Protein AF-V9W799-F1 (afdb_monomer_lite)

Foldseek 3Di:
DKKKKKKKWKKKAAAQDWKWKWKWKDKPRDIDIDIGIDDHDHPDTDIDIDMDMDMDPCGPDDDDIDIDIDIDMPDGPDMDGDDDIDMDMDDDDD

Radius of gyration: 15.28 Å; chains: 1; bounding box: 32×18×43 Å

Secondary structure (DSSP, 8-state):
-EEEEEEEEEEEEE--S-EEEEEEEEETTEEEEEEEEEP--TT-EEEEEEEEEEEESS----SS--EEEEEEEES-S-EEE-S--EEEEEEE--

Organism: NCBI:txid697284

pLDDT: mean 82.76, std 8.19, range [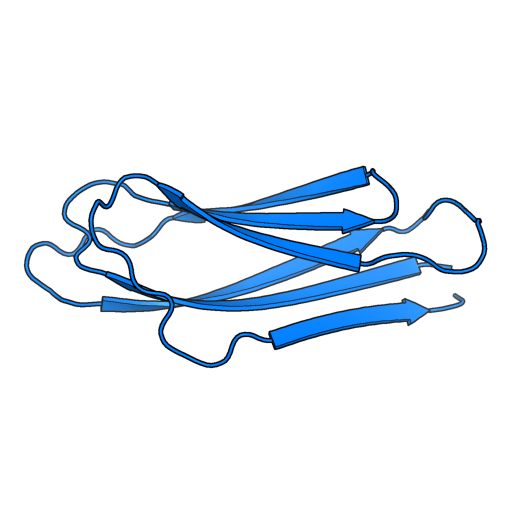56.22, 91.25]

Sequence (94 aa):
MRVQLEATVAISAFVNVPSCVIIIFCIDGICFIVIACLPVIPGVLSTNLITATASHFNPPNPGFLSYQAFVNVTGIASATRVGPESFNALAVSD

Structure (mmCIF, N/CA/C/O backbone):
data_AF-V9W799-F1
#
_entry.id   AF-V9W799-F1
#
loop_
_atom_site.group_PDB
_atom_site.id
_atom_site.type_symbol
_atom_site.label_atom_id
_atom_site.label_alt_id
_atom_site.label_comp_id
_atom_site.label_asym_id
_atom_site.label_entity_id
_atom_site.label_seq_id
_atom_site.pdbx_PDB_ins_code
_atom_site.Cartn_x
_atom_site.Cartn_y
_atom_site.Cartn_z
_atom_site.occupancy
_atom_site.B_iso_or_equiv
_atom_site.auth_seq_id
_atom_site.auth_comp_id
_atom_site.auth_asym_id
_atom_site.auth_atom_id
_atom_site.pdbx_PDB_model_num
ATOM 1 N N . MET A 1 1 ? 11.947 10.855 -21.456 1.00 78.12 1 MET A N 1
ATOM 2 C CA . MET A 1 1 ? 11.285 9.700 -20.784 1.00 78.12 1 MET A CA 1
ATOM 3 C C . MET A 1 1 ? 10.999 10.013 -19.320 1.00 78.12 1 MET A C 1
ATOM 5 O O . MET A 1 1 ? 11.915 10.373 -18.592 1.00 78.12 1 MET A O 1
ATOM 9 N N . ARG A 1 2 ? 9.755 9.824 -18.872 1.00 85.19 2 ARG A N 1
ATOM 10 C CA . ARG A 1 2 ? 9.344 9.910 -17.462 1.00 85.19 2 ARG A CA 1
ATOM 11 C C . ARG A 1 2 ? 8.543 8.673 -17.057 1.00 85.19 2 ARG A C 1
ATOM 13 O O . ARG A 1 2 ? 7.856 8.090 -17.893 1.00 85.19 2 ARG A O 1
ATOM 20 N N . VAL A 1 3 ? 8.586 8.319 -15.778 1.00 87.06 3 VAL A N 1
ATOM 21 C CA . VAL A 1 3 ? 7.705 7.308 -15.175 1.00 87.06 3 VAL A CA 1
ATOM 22 C C . VAL A 1 3 ? 6.797 7.988 -14.163 1.00 87.06 3 VAL A C 1
ATOM 24 O O . VAL A 1 3 ? 7.268 8.769 -13.336 1.00 87.06 3 VAL A O 1
ATOM 27 N N . GLN A 1 4 ? 5.508 7.678 -14.220 1.00 89.62 4 GLN A N 1
ATOM 28 C CA . GLN A 1 4 ? 4.508 8.078 -13.238 1.00 89.62 4 GLN A CA 1
ATOM 29 C C . GLN A 1 4 ? 3.937 6.827 -12.579 1.00 89.62 4 GLN A C 1
ATOM 31 O O . GLN A 1 4 ? 3.587 5.865 -13.260 1.00 89.62 4 GLN A O 1
ATOM 36 N N . LEU A 1 5 ? 3.875 6.844 -11.254 1.00 88.62 5 LEU A N 1
ATOM 37 C CA . LEU A 1 5 ? 3.350 5.764 -10.434 1.00 88.62 5 LEU A CA 1
ATOM 38 C C . LEU A 1 5 ? 2.171 6.288 -9.634 1.00 88.62 5 LEU A C 1
ATOM 40 O O . LEU A 1 5 ? 2.233 7.391 -9.089 1.00 88.62 5 LEU A O 1
ATOM 44 N N . GLU A 1 6 ? 1.137 5.473 -9.525 1.00 91.06 6 GLU A N 1
ATOM 45 C CA . GLU A 1 6 ? -0.013 5.732 -8.676 1.00 91.06 6 GLU A CA 1
ATOM 46 C C . GLU A 1 6 ? -0.388 4.448 -7.945 1.00 91.06 6 GLU A C 1
ATOM 48 O O . GLU A 1 6 ? -0.474 3.380 -8.551 1.00 91.06 6 GLU A O 1
ATOM 53 N N . ALA A 1 7 ? -0.607 4.549 -6.638 1.00 88.69 7 ALA A N 1
ATOM 54 C CA . ALA A 1 7 ? -1.182 3.476 -5.846 1.00 88.69 7 ALA A CA 1
ATOM 55 C C . ALA A 1 7 ? -2.345 4.009 -5.022 1.00 88.69 7 ALA A C 1
ATOM 57 O O . ALA A 1 7 ? -2.228 5.065 -4.397 1.00 88.69 7 ALA A O 1
ATOM 58 N N . THR A 1 8 ? -3.433 3.246 -4.975 1.00 90.75 8 THR A N 1
ATOM 59 C CA . THR A 1 8 ? -4.524 3.478 -4.029 1.00 90.75 8 THR A CA 1
ATOM 60 C C . THR A 1 8 ? -4.665 2.277 -3.111 1.00 90.75 8 THR A C 1
ATOM 62 O O . THR A 1 8 ? -4.682 1.133 -3.564 1.00 90.75 8 THR A O 1
ATOM 65 N N . VAL A 1 9 ? -4.755 2.547 -1.811 1.00 89.31 9 VAL A N 1
ATOM 66 C CA . VAL A 1 9 ? -4.962 1.543 -0.768 1.00 89.31 9 VAL A CA 1
ATOM 67 C C . VAL A 1 9 ? -6.061 1.998 0.178 1.00 89.31 9 VAL A C 1
ATOM 69 O O . VAL A 1 9 ? -6.145 3.170 0.544 1.00 89.31 9 VAL A O 1
ATOM 72 N N . ALA A 1 10 ? -6.897 1.056 0.599 1.00 90.12 10 ALA A N 1
ATOM 73 C CA . ALA A 1 10 ? -7.911 1.283 1.612 1.00 90.12 10 ALA A CA 1
ATOM 74 C C . ALA A 1 10 ? -7.540 0.537 2.900 1.00 90.12 10 ALA A C 1
ATOM 76 O O . ALA A 1 10 ? -7.327 -0.678 2.896 1.00 90.12 10 ALA A O 1
ATOM 77 N N . ILE A 1 11 ? -7.443 1.273 4.006 1.00 88.88 11 ILE A N 1
ATOM 78 C CA . ILE A 1 11 ? -7.083 0.744 5.325 1.00 88.88 11 ILE A CA 1
ATOM 79 C C . ILE A 1 11 ? -8.259 0.932 6.274 1.00 88.88 11 ILE A C 1
ATOM 81 O O . ILE A 1 11 ? -8.686 2.062 6.513 1.00 88.88 11 ILE A O 1
ATOM 85 N N . SER A 1 12 ? -8.747 -0.168 6.843 1.00 89.38 12 SER A N 1
ATOM 86 C CA . SER A 1 12 ? -9.738 -0.158 7.915 1.00 89.38 12 SER A CA 1
ATOM 87 C C . SER A 1 12 ? -9.079 -0.476 9.254 1.00 89.38 12 SER A C 1
ATOM 89 O O . SER A 1 12 ? -8.403 -1.503 9.392 1.00 89.38 12 SER A O 1
ATOM 91 N N . ALA A 1 13 ? -9.232 0.425 10.225 1.00 89.06 13 ALA A N 1
ATOM 92 C CA . ALA A 1 13 ? -8.577 0.321 11.525 1.00 89.06 13 ALA A CA 1
ATOM 93 C C . ALA A 1 13 ? -9.289 1.126 12.626 1.00 89.06 13 ALA A C 1
ATOM 95 O O . ALA A 1 13 ? -9.911 2.163 12.372 1.00 89.06 13 ALA A O 1
ATOM 96 N N . PHE A 1 14 ? -9.124 0.667 13.870 1.00 89.38 14 PHE A N 1
ATOM 97 C CA . PHE A 1 14 ? -9.371 1.467 15.070 1.00 89.38 14 PHE A CA 1
ATOM 98 C C . PHE A 1 14 ? -8.118 2.283 15.391 1.00 89.38 14 PHE A C 1
ATOM 100 O O . PHE A 1 14 ? -7.092 1.727 15.793 1.00 89.38 14 PHE A O 1
ATOM 107 N N . VAL A 1 15 ? -8.189 3.600 15.217 1.00 89.38 15 VAL A N 1
ATOM 108 C CA . VAL A 1 15 ? -7.035 4.492 15.388 1.00 89.38 15 VAL A CA 1
ATOM 109 C C . VAL A 1 15 ? -7.133 5.190 16.744 1.00 89.38 15 VAL A C 1
ATOM 111 O O . VAL A 1 15 ? -7.724 6.260 16.867 1.00 89.38 15 VAL A O 1
ATOM 114 N N . ASN A 1 16 ? -6.562 4.567 17.776 1.00 87.69 16 ASN A N 1
ATOM 115 C CA . ASN A 1 16 ? -6.557 5.106 19.146 1.00 87.69 16 ASN A CA 1
ATOM 116 C C . ASN A 1 16 ? -5.282 5.903 19.482 1.00 87.69 16 ASN A C 1
ATOM 118 O O . ASN A 1 16 ? -5.237 6.596 20.494 1.00 87.69 16 ASN A O 1
ATOM 122 N N . VAL A 1 17 ? -4.245 5.795 18.648 1.00 87.25 17 VAL A N 1
ATOM 123 C CA . VAL A 1 17 ? -2.960 6.498 18.783 1.00 87.25 17 VAL A CA 1
ATOM 124 C C . VAL A 1 17 ? -2.508 7.016 17.414 1.00 87.25 17 VAL A C 1
ATOM 126 O O . VAL A 1 17 ? -2.923 6.450 16.396 1.00 87.25 17 VAL A O 1
ATOM 129 N N . PRO A 1 18 ? -1.660 8.061 17.350 1.00 88.19 18 PRO A N 1
ATOM 130 C CA . PRO A 1 18 ? -1.108 8.550 16.089 1.00 88.19 18 PRO A CA 1
ATOM 131 C C . PRO A 1 18 ? -0.459 7.419 15.288 1.00 88.19 18 PRO A C 1
ATOM 133 O O . PRO A 1 18 ? 0.425 6.723 15.785 1.00 88.19 18 PRO A O 1
ATOM 136 N N . SER A 1 19 ? -0.941 7.221 14.065 1.00 88.00 19 SER A N 1
ATOM 137 C CA . SER A 1 19 ? -0.610 6.068 13.230 1.00 88.00 19 SER A CA 1
ATOM 138 C C . SER A 1 19 ? -0.488 6.493 11.779 1.00 88.00 19 SER A C 1
ATOM 140 O O . SER A 1 19 ? -1.206 7.394 11.338 1.00 88.00 19 SER A O 1
ATOM 142 N N . CYS A 1 20 ? 0.393 5.838 11.027 1.00 89.50 20 CYS A N 1
ATOM 143 C CA . CYS A 1 20 ? 0.662 6.201 9.641 1.00 89.50 20 CYS A CA 1
ATOM 144 C C . CYS A 1 20 ? 0.594 4.992 8.719 1.00 89.50 20 CYS A C 1
ATOM 146 O O . CYS A 1 20 ? 0.928 3.867 9.094 1.00 89.50 20 CYS A O 1
ATOM 148 N N . VAL A 1 21 ? 0.220 5.269 7.478 1.00 88.88 21 VAL A N 1
ATOM 149 C CA . VAL A 1 21 ? 0.352 4.369 6.344 1.00 88.88 21 VAL A CA 1
ATOM 150 C C . VAL A 1 21 ? 1.545 4.840 5.523 1.00 88.88 21 VAL A C 1
ATOM 152 O O . VAL A 1 21 ? 1.623 6.003 5.132 1.00 88.88 21 VAL A O 1
ATOM 155 N N . ILE A 1 22 ? 2.493 3.943 5.294 1.00 89.44 22 ILE A N 1
ATOM 156 C CA . ILE A 1 22 ? 3.713 4.191 4.534 1.00 89.44 22 ILE A CA 1
ATOM 157 C C . ILE A 1 22 ? 3.572 3.453 3.211 1.00 89.44 22 ILE A C 1
ATOM 159 O O . ILE A 1 22 ? 3.469 2.228 3.206 1.00 89.44 22 ILE A O 1
ATOM 163 N N . ILE A 1 23 ? 3.573 4.196 2.110 1.00 88.69 23 ILE A N 1
ATOM 164 C CA . ILE A 1 23 ? 3.541 3.672 0.747 1.00 88.69 23 ILE A CA 1
ATOM 165 C C . ILE A 1 23 ? 4.921 3.889 0.135 1.00 88.69 23 ILE A C 1
ATOM 167 O O . ILE A 1 23 ? 5.408 5.016 0.080 1.00 88.69 23 ILE A O 1
ATOM 171 N N . ILE A 1 24 ? 5.565 2.812 -0.304 1.00 88.44 24 ILE A N 1
ATOM 172 C CA . ILE A 1 24 ? 6.909 2.849 -0.885 1.00 88.44 24 ILE A CA 1
ATOM 173 C C . ILE A 1 24 ? 6.806 2.456 -2.349 1.00 88.44 24 ILE A C 1
ATOM 175 O O . ILE A 1 24 ? 6.450 1.319 -2.645 1.00 88.44 24 ILE A O 1
ATOM 179 N N . PHE A 1 25 ? 7.142 3.379 -3.242 1.00 87.38 25 PHE A N 1
ATOM 180 C CA . PHE A 1 25 ? 7.292 3.129 -4.669 1.00 87.38 25 PHE A CA 1
ATOM 181 C C . PHE A 1 25 ? 8.747 2.854 -4.990 1.00 87.38 25 PHE A C 1
ATOM 183 O O . PHE A 1 25 ? 9.578 3.668 -4.614 1.00 87.38 25 PHE A O 1
ATOM 190 N N . CYS A 1 26 ? 9.068 1.795 -5.725 1.00 83.62 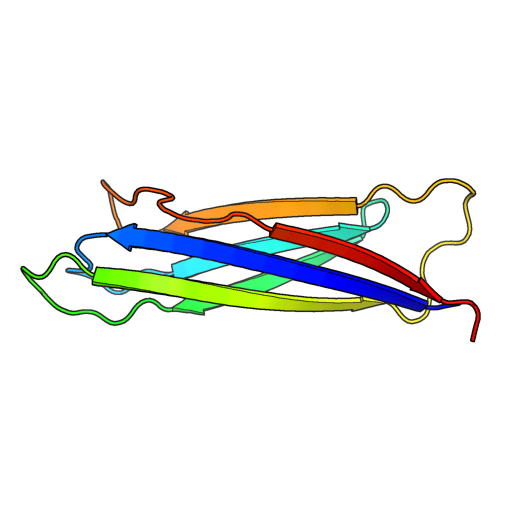26 CYS A N 1
ATOM 191 C CA . CYS A 1 26 ? 10.434 1.569 -6.199 1.00 83.62 26 CYS A CA 1
ATOM 192 C C . CYS A 1 26 ? 10.480 1.456 -7.727 1.00 83.62 26 CYS A C 1
ATOM 194 O O . CYS A 1 26 ? 9.628 0.803 -8.333 1.00 83.62 26 CYS A O 1
ATOM 196 N N . ILE A 1 27 ? 11.480 2.107 -8.325 1.00 84.12 27 ILE A N 1
ATOM 197 C CA . ILE A 1 27 ? 11.825 2.057 -9.749 1.00 84.12 27 ILE A CA 1
ATOM 198 C C . ILE A 1 27 ? 13.290 1.643 -9.819 1.00 84.12 27 ILE A C 1
ATOM 200 O O . ILE A 1 27 ? 14.164 2.445 -9.495 1.00 84.12 27 ILE A O 1
ATOM 204 N N . ASP A 1 28 ? 13.547 0.391 -10.195 1.00 79.50 28 ASP A N 1
ATOM 205 C CA . ASP A 1 28 ? 14.908 -0.137 -10.392 1.00 79.50 28 ASP A CA 1
ATOM 206 C C . ASP A 1 28 ? 15.879 0.181 -9.228 1.00 79.50 28 ASP A C 1
ATOM 208 O O . ASP A 1 28 ? 16.993 0.666 -9.403 1.00 79.50 28 ASP A O 1
ATOM 212 N N . GLY A 1 29 ? 15.410 -0.021 -7.991 1.00 76.88 29 GLY A N 1
ATOM 213 C CA . GLY A 1 29 ? 16.186 0.216 -6.767 1.00 76.88 29 GLY A CA 1
ATOM 214 C C . GLY A 1 29 ? 16.129 1.643 -6.203 1.00 76.88 29 GLY A C 1
ATOM 215 O O . GLY A 1 29 ? 16.494 1.839 -5.043 1.00 76.88 29 GLY A O 1
ATOM 216 N N . ILE A 1 30 ? 15.616 2.629 -6.947 1.00 84.38 30 ILE A N 1
ATOM 217 C CA . ILE A 1 30 ? 15.323 3.967 -6.409 1.00 84.38 30 ILE A CA 1
ATOM 218 C C . ILE A 1 30 ? 13.926 3.947 -5.800 1.00 84.38 30 ILE A C 1
ATOM 220 O O . ILE A 1 30 ? 12.945 3.735 -6.514 1.00 84.38 30 ILE A O 1
ATOM 224 N N . CYS A 1 31 ? 13.828 4.195 -4.492 1.00 86.31 31 CYS A N 1
ATOM 225 C CA . CYS A 1 31 ? 12.556 4.167 -3.780 1.00 86.31 31 CYS A CA 1
ATOM 226 C C . CYS A 1 31 ? 12.099 5.557 -3.313 1.00 86.31 31 CYS A C 1
ATOM 228 O O . CYS A 1 31 ? 12.865 6.328 -2.738 1.00 86.31 31 CYS A O 1
ATOM 230 N N . PHE A 1 32 ? 10.818 5.846 -3.522 1.00 86.69 32 PHE A N 1
ATOM 231 C CA . PHE A 1 32 ? 10.101 7.028 -3.062 1.00 86.69 32 PHE A CA 1
ATOM 232 C C . PHE A 1 32 ? 9.145 6.614 -1.948 1.00 86.69 32 PHE A C 1
ATOM 234 O O . PHE A 1 32 ? 8.418 5.631 -2.086 1.00 86.69 32 PHE A O 1
ATOM 241 N N . ILE A 1 33 ? 9.133 7.364 -0.850 1.00 89.62 33 ILE A N 1
ATOM 242 C CA . ILE A 1 33 ? 8.307 7.061 0.319 1.00 89.62 33 ILE A CA 1
ATOM 243 C C . ILE A 1 33 ? 7.238 8.140 0.459 1.00 89.62 33 ILE A C 1
ATOM 245 O O . ILE A 1 33 ? 7.549 9.328 0.523 1.00 89.62 33 ILE A O 1
ATOM 249 N N . VAL A 1 34 ? 5.984 7.713 0.547 1.00 89.62 34 VAL A N 1
ATOM 250 C CA . VAL A 1 34 ? 4.830 8.550 0.869 1.00 89.62 34 VAL A CA 1
ATOM 251 C C . VAL A 1 34 ? 4.297 8.115 2.227 1.00 89.62 34 VAL A C 1
ATOM 253 O O . VAL A 1 34 ? 4.070 6.931 2.463 1.00 89.62 34 VAL A O 1
ATOM 256 N N . ILE A 1 35 ? 4.112 9.070 3.134 1.00 90.50 35 ILE A N 1
ATOM 257 C CA . ILE A 1 35 ? 3.603 8.822 4.486 1.00 90.50 35 ILE A CA 1
ATOM 258 C C . ILE A 1 35 ? 2.271 9.552 4.624 1.00 90.50 35 ILE A C 1
ATOM 260 O O . ILE A 1 35 ? 2.217 10.771 4.472 1.00 90.50 35 ILE A O 1
ATOM 264 N N . ALA A 1 36 ? 1.210 8.810 4.927 1.00 90.12 36 ALA A N 1
ATOM 265 C CA . ALA A 1 36 ? -0.121 9.344 5.183 1.00 90.12 36 ALA A CA 1
ATOM 266 C C . ALA A 1 36 ? -0.523 9.057 6.634 1.00 90.12 36 ALA A C 1
ATOM 268 O O . ALA A 1 36 ? -0.619 7.900 7.044 1.00 90.12 36 ALA A O 1
ATOM 269 N N . CYS A 1 37 ? -0.753 10.106 7.421 1.00 89.50 37 CYS A N 1
ATOM 270 C CA . CYS A 1 37 ? -1.206 9.965 8.802 1.00 89.50 37 CYS A CA 1
ATOM 271 C C . CYS A 1 37 ? -2.704 9.651 8.838 1.00 89.50 37 CYS A C 1
ATOM 273 O O . CYS A 1 37 ? -3.498 10.314 8.170 1.00 89.50 37 CYS A O 1
ATOM 275 N N . LEU A 1 38 ? -3.091 8.664 9.643 1.00 88.81 38 LEU A N 1
ATOM 276 C CA . LEU A 1 38 ? -4.490 8.332 9.878 1.00 88.81 38 LEU A CA 1
ATOM 277 C C . LEU A 1 38 ? -5.078 9.248 10.962 1.00 88.81 38 LEU A C 1
ATOM 279 O O . LEU A 1 38 ? -4.394 9.547 11.948 1.00 88.81 38 LEU A O 1
ATOM 283 N N . PRO A 1 39 ? -6.342 9.681 10.823 1.00 87.88 39 PRO A N 1
ATOM 284 C CA . PRO A 1 39 ? -7.008 10.464 11.853 1.00 87.88 39 PRO A CA 1
ATOM 285 C C . PRO A 1 39 ? -7.236 9.611 13.107 1.00 87.88 39 PRO A C 1
ATOM 287 O O . PRO A 1 39 ? -7.712 8.481 13.023 1.00 87.88 39 PRO A O 1
ATOM 290 N N . VAL A 1 40 ? -6.919 10.165 14.279 1.00 89.94 40 VAL A N 1
ATOM 291 C CA . VAL A 1 40 ? -7.164 9.505 15.568 1.00 89.94 40 VAL A CA 1
ATOM 292 C C . VAL A 1 40 ? -8.622 9.726 15.958 1.00 89.94 40 VAL A C 1
ATOM 294 O O . VAL A 1 40 ? -9.010 10.837 16.318 1.00 89.94 40 VAL A O 1
ATOM 297 N N . ILE A 1 41 ? -9.428 8.668 15.877 1.00 88.38 41 ILE A N 1
ATOM 298 C CA . ILE A 1 41 ? -10.850 8.680 16.239 1.00 88.38 41 ILE A CA 1
ATOM 299 C C . ILE A 1 41 ? -11.102 7.483 17.168 1.00 88.38 41 ILE A C 1
ATOM 301 O O . ILE A 1 41 ? -11.409 6.383 16.697 1.00 88.38 41 ILE A O 1
ATOM 305 N N . PRO A 1 42 ? -10.927 7.661 18.491 1.00 85.88 42 PRO A N 1
ATOM 306 C CA . PRO A 1 42 ? -10.977 6.556 19.436 1.00 85.88 42 PRO A CA 1
ATOM 307 C C . PRO A 1 42 ? -12.323 5.831 19.434 1.00 85.88 42 PRO A C 1
ATOM 309 O O . PRO A 1 42 ? -13.380 6.459 19.428 1.00 85.88 42 PRO A O 1
ATOM 312 N N . GLY A 1 43 ? -12.282 4.498 19.468 1.00 85.12 43 GLY A N 1
ATOM 313 C CA . GLY A 1 43 ? -13.485 3.658 19.551 1.00 85.12 43 GLY A CA 1
ATOM 314 C C . GLY A 1 43 ? -14.319 3.566 18.268 1.00 85.12 43 GLY A C 1
ATOM 315 O O . GLY A 1 43 ? -15.352 2.899 18.271 1.00 85.12 43 GLY A O 1
ATOM 316 N N . VAL A 1 44 ? -13.877 4.180 17.166 1.00 89.06 44 VAL A N 1
ATOM 317 C CA . VAL A 1 44 ? -14.560 4.121 15.868 1.00 89.06 44 VAL A CA 1
ATOM 318 C C . VAL A 1 44 ? -13.724 3.314 14.881 1.00 89.06 44 VAL A C 1
ATOM 320 O O . VAL A 1 44 ? -12.538 3.582 14.686 1.00 89.06 44 VAL A O 1
ATOM 323 N N . LEU A 1 45 ? -14.351 2.329 14.231 1.00 87.62 45 LEU A N 1
ATOM 324 C CA . LEU A 1 45 ? -13.752 1.668 13.075 1.00 87.62 45 LEU A CA 1
ATOM 325 C C . LEU A 1 45 ? -13.852 2.623 11.887 1.00 87.62 45 LEU A C 1
ATOM 327 O O . LEU A 1 45 ? -14.949 2.907 11.407 1.00 87.62 45 LEU A O 1
ATOM 331 N N . SER A 1 46 ? -12.711 3.122 11.423 1.00 87.44 46 SER A N 1
ATOM 332 C CA . SER A 1 46 ? -12.650 4.017 10.267 1.00 87.44 46 SER A CA 1
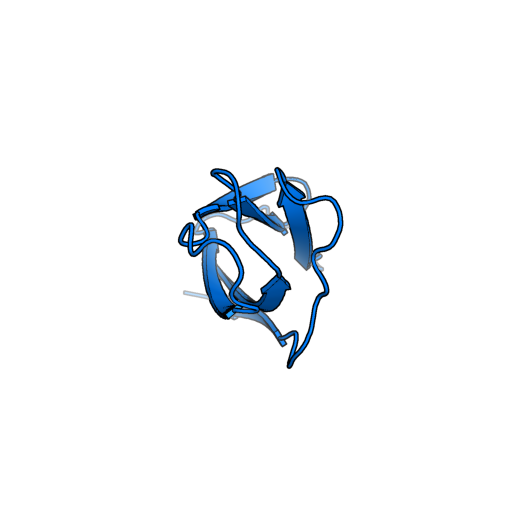ATOM 333 C C . SER A 1 46 ? -11.999 3.310 9.088 1.00 87.44 46 SER A C 1
ATOM 335 O O . SER A 1 46 ? -11.042 2.558 9.265 1.00 87.44 46 SER A O 1
ATOM 337 N N . THR A 1 47 ? -12.513 3.567 7.886 1.00 89.06 47 THR A N 1
ATOM 338 C CA . THR A 1 47 ? -11.892 3.124 6.635 1.00 89.06 47 THR A CA 1
ATOM 339 C C . THR A 1 47 ? -11.372 4.348 5.902 1.00 89.06 47 THR A C 1
ATOM 341 O O . THR A 1 47 ? -12.141 5.255 5.592 1.00 89.06 47 THR A O 1
ATOM 344 N N . ASN A 1 48 ? -10.067 4.378 5.650 1.00 88.69 48 ASN A N 1
ATOM 345 C CA . ASN A 1 48 ? -9.376 5.489 5.009 1.00 88.69 48 ASN A CA 1
ATOM 346 C C . ASN A 1 48 ? -8.864 5.045 3.642 1.00 88.69 48 ASN A C 1
ATOM 348 O O . ASN A 1 48 ? -8.173 4.031 3.540 1.00 88.69 48 ASN A O 1
ATOM 352 N N . LEU A 1 49 ? -9.199 5.815 2.608 1.00 90.25 49 LEU A N 1
ATOM 353 C CA . LEU A 1 49 ? -8.706 5.618 1.250 1.00 90.25 49 LEU A CA 1
ATOM 354 C C . LEU A 1 49 ? -7.529 6.563 1.014 1.00 90.25 49 LEU A C 1
ATOM 356 O O . LEU A 1 49 ? -7.660 7.776 1.165 1.00 90.25 49 LEU A O 1
ATOM 360 N N . ILE A 1 50 ? -6.374 5.993 0.691 1.00 90.19 50 ILE A N 1
ATOM 361 C CA . ILE A 1 50 ? -5.118 6.720 0.531 1.00 90.19 50 ILE A CA 1
ATOM 362 C C . ILE A 1 50 ? -4.637 6.512 -0.896 1.00 90.19 50 ILE A C 1
ATOM 364 O O . ILE A 1 50 ? -4.337 5.386 -1.291 1.00 90.19 50 ILE A O 1
ATOM 368 N N . THR A 1 51 ? -4.535 7.608 -1.641 1.00 91.25 51 THR A N 1
ATOM 369 C CA . THR A 1 51 ? -3.938 7.636 -2.977 1.00 91.25 51 THR A CA 1
ATOM 370 C C . THR A 1 51 ? -2.586 8.325 -2.897 1.00 91.25 51 THR A C 1
ATOM 372 O O . THR A 1 51 ? -2.467 9.431 -2.369 1.00 91.25 51 THR A O 1
ATOM 375 N N . ALA A 1 52 ? -1.560 7.658 -3.408 1.00 89.81 52 ALA A N 1
ATOM 376 C CA . ALA A 1 52 ? -0.205 8.170 -3.471 1.00 89.81 52 ALA A CA 1
ATOM 377 C C . ALA A 1 52 ? 0.271 8.168 -4.919 1.00 89.81 52 ALA A C 1
ATOM 379 O O . ALA A 1 52 ? 0.028 7.221 -5.664 1.00 89.81 52 ALA A O 1
ATOM 380 N N . THR A 1 53 ? 0.984 9.223 -5.295 1.00 90.69 53 THR A N 1
ATOM 381 C CA . THR A 1 53 ? 1.558 9.380 -6.630 1.00 90.69 53 THR A CA 1
ATOM 382 C C . THR A 1 53 ? 3.045 9.669 -6.524 1.00 90.69 53 THR A C 1
ATOM 384 O O . THR A 1 53 ? 3.457 10.462 -5.675 1.00 90.69 53 THR A O 1
ATOM 387 N N . ALA A 1 54 ? 3.843 9.091 -7.414 1.00 87.50 54 ALA A N 1
ATOM 388 C CA . ALA A 1 54 ? 5.257 9.411 -7.562 1.00 87.50 54 ALA A CA 1
ATOM 389 C C . ALA A 1 54 ? 5.599 9.646 -9.034 1.00 87.50 54 ALA A C 1
ATOM 391 O O . ALA A 1 54 ? 4.950 9.119 -9.938 1.00 87.50 54 ALA A O 1
ATOM 392 N N . SER A 1 55 ? 6.629 10.449 -9.285 1.00 86.88 55 SER A N 1
ATOM 393 C CA . SER A 1 55 ? 7.139 10.668 -10.635 1.00 86.88 55 SER A CA 1
ATOM 394 C C . SER A 1 55 ? 8.659 10.654 -10.642 1.00 86.88 55 SER A C 1
ATOM 396 O O . SER A 1 55 ? 9.299 11.226 -9.761 1.00 86.88 55 SER A O 1
ATOM 398 N N . HIS A 1 56 ? 9.232 9.996 -11.647 1.00 85.31 56 HIS A N 1
ATOM 399 C CA . HIS A 1 56 ? 10.664 9.989 -11.894 1.00 85.31 56 HIS A CA 1
ATOM 400 C C . HIS A 1 56 ? 10.931 10.508 -13.306 1.00 85.31 56 HIS A C 1
ATOM 402 O O . HIS A 1 56 ? 10.557 9.885 -14.298 1.00 85.31 56 HIS A O 1
ATOM 408 N N . PHE A 1 57 ? 11.570 11.676 -13.381 1.00 85.38 57 PHE A N 1
ATOM 409 C CA . PHE A 1 57 ? 11.844 12.389 -14.636 1.00 85.38 57 PHE A CA 1
ATOM 410 C C . PHE A 1 57 ? 13.140 11.965 -15.331 1.00 85.38 57 PHE A C 1
ATOM 412 O O . PHE A 1 57 ? 13.398 12.386 -16.449 1.00 85.38 57 PHE A O 1
ATOM 419 N N . ASN A 1 58 ? 13.959 11.154 -14.667 1.00 82.50 58 ASN A N 1
ATOM 420 C CA . ASN A 1 58 ? 15.225 10.678 -15.203 1.00 82.50 58 ASN A CA 1
ATOM 421 C C . ASN A 1 58 ? 15.458 9.222 -14.775 1.00 82.50 58 ASN A C 1
ATOM 423 O O . ASN A 1 58 ? 16.456 8.952 -14.099 1.00 82.50 58 ASN A O 1
ATOM 427 N N . PRO A 1 59 ? 14.498 8.316 -15.064 1.00 77.56 59 PRO A N 1
ATOM 428 C CA . PRO A 1 59 ? 14.643 6.918 -14.700 1.00 77.56 59 PRO A CA 1
ATOM 429 C C . PRO A 1 59 ? 15.949 6.388 -15.300 1.00 77.56 59 PRO A C 1
ATOM 431 O O . PRO A 1 59 ? 16.319 6.810 -16.403 1.00 77.56 59 PRO A O 1
ATOM 434 N N . PRO A 1 60 ? 16.653 5.479 -14.605 1.00 73.31 60 PRO A N 1
ATOM 435 C CA . PRO A 1 60 ? 17.721 4.721 -15.231 1.00 73.31 60 PRO A CA 1
ATOM 436 C C . PRO A 1 60 ? 17.203 4.179 -16.568 1.00 73.31 60 PRO A C 1
ATOM 438 O O . PRO A 1 60 ? 16.054 3.746 -16.660 1.00 73.31 60 PRO A O 1
ATOM 441 N N . ASN A 1 61 ? 18.033 4.202 -17.608 1.00 69.44 61 ASN A N 1
ATOM 442 C CA . ASN A 1 61 ? 17.684 3.618 -18.901 1.00 69.44 61 ASN A CA 1
ATOM 443 C C . ASN A 1 61 ? 18.196 2.166 -19.033 1.00 69.44 61 ASN A C 1
ATOM 445 O O . ASN A 1 61 ? 19.155 1.950 -19.778 1.00 69.44 61 ASN A O 1
ATOM 449 N N . PRO A 1 62 ? 17.604 1.158 -18.355 1.00 59.88 62 PRO A N 1
ATOM 450 C CA . PRO A 1 62 ? 17.803 -0.225 -18.743 1.00 59.88 62 PRO A CA 1
ATOM 451 C C . PRO A 1 62 ? 16.454 -0.874 -19.081 1.00 59.88 62 PRO A C 1
ATOM 453 O O . PRO A 1 62 ? 15.680 -1.212 -18.198 1.00 59.88 62 PRO A O 1
ATOM 456 N N . GLY A 1 63 ? 16.176 -1.095 -20.367 1.00 69.50 63 GLY A N 1
ATOM 457 C CA . GLY A 1 63 ? 15.169 -2.068 -20.823 1.00 69.50 63 GLY A CA 1
ATOM 458 C C . GLY A 1 63 ? 13.850 -2.122 -20.024 1.00 69.50 63 GLY A C 1
ATOM 459 O O . GLY A 1 63 ? 13.085 -1.161 -20.004 1.00 69.50 63 GLY A O 1
ATOM 460 N N . PHE A 1 64 ? 13.556 -3.278 -19.415 1.00 62.28 64 PHE A N 1
ATOM 461 C CA . PHE A 1 64 ? 12.344 -3.502 -18.621 1.00 62.28 64 PHE A CA 1
ATOM 462 C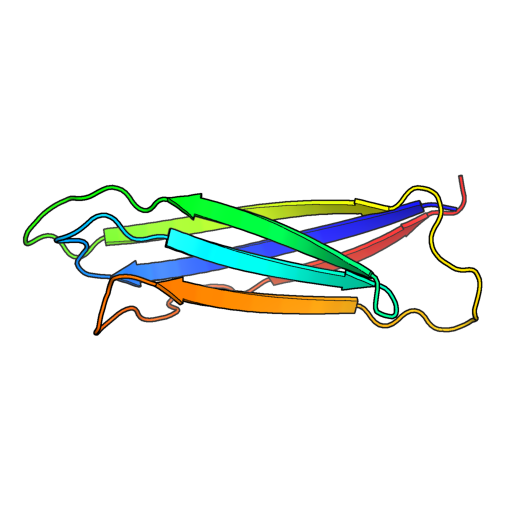 C . PHE A 1 64 ? 12.488 -2.930 -17.205 1.00 62.28 64 PHE A C 1
ATOM 464 O O . PHE A 1 64 ? 13.165 -3.511 -16.359 1.00 62.28 64 PHE A O 1
ATOM 471 N N . LEU A 1 65 ? 11.789 -1.831 -16.925 1.00 70.50 65 LEU A N 1
ATOM 472 C CA . LEU A 1 65 ? 11.677 -1.283 -15.575 1.00 70.50 65 LEU A CA 1
ATOM 473 C C . LEU A 1 65 ? 10.696 -2.115 -14.740 1.00 70.50 65 LEU A C 1
ATOM 475 O O . LEU A 1 65 ? 9.578 -2.400 -15.171 1.00 70.50 65 LEU A O 1
ATOM 479 N N . SER A 1 66 ? 11.110 -2.487 -13.528 1.00 72.88 66 SER A N 1
ATOM 480 C CA . SER A 1 66 ? 10.221 -3.089 -12.534 1.00 72.88 66 SER A CA 1
ATOM 481 C C . SER A 1 66 ? 9.623 -2.004 -11.642 1.00 72.88 66 SER A C 1
ATOM 483 O O . SER A 1 66 ? 10.313 -1.075 -11.217 1.00 72.88 66 SER A O 1
ATOM 485 N N . TYR A 1 67 ? 8.325 -2.128 -11.372 1.00 74.38 67 TYR A N 1
ATOM 486 C CA . TYR A 1 67 ? 7.577 -1.179 -10.561 1.00 74.38 67 TYR A CA 1
ATOM 487 C C . TYR A 1 67 ? 6.907 -1.915 -9.412 1.00 74.38 67 TYR A C 1
ATOM 489 O O . TYR A 1 67 ? 6.209 -2.909 -9.622 1.00 74.38 67 TYR A O 1
ATOM 497 N N . GLN A 1 68 ? 7.137 -1.437 -8.194 1.00 76.25 68 GLN A N 1
ATOM 498 C CA . GLN A 1 68 ? 6.618 -2.062 -6.983 1.00 76.25 68 GLN A CA 1
ATOM 499 C C . GLN A 1 68 ? 6.043 -1.003 -6.051 1.00 76.25 68 GLN A C 1
ATOM 501 O O . GLN A 1 68 ? 6.586 0.099 -5.951 1.00 76.25 68 GLN A O 1
ATOM 506 N N . ALA A 1 69 ? 4.965 -1.367 -5.358 1.00 70.88 69 ALA A N 1
ATOM 507 C CA . ALA A 1 69 ? 4.379 -0.588 -4.282 1.00 70.88 69 ALA A CA 1
ATOM 508 C C . ALA A 1 69 ? 4.246 -1.464 -3.031 1.00 70.88 69 ALA A C 1
ATOM 510 O O . ALA A 1 69 ? 3.657 -2.545 -3.079 1.00 70.88 69 ALA A O 1
ATOM 511 N N . PHE A 1 70 ? 4.773 -0.992 -1.906 1.00 78.25 70 PHE A N 1
ATOM 512 C CA . PHE A 1 70 ? 4.617 -1.644 -0.606 1.00 78.25 70 PHE A CA 1
ATOM 513 C C . PHE A 1 70 ? 3.810 -0.741 0.312 1.00 78.25 70 PHE A C 1
ATOM 515 O O . PHE A 1 70 ? 4.074 0.455 0.361 1.00 78.25 70 PHE A O 1
ATOM 522 N N . VAL A 1 71 ? 2.859 -1.307 1.060 1.00 78.25 71 VAL A N 1
ATOM 523 C CA . VAL A 1 71 ? 2.115 -0.563 2.086 1.00 78.25 71 VAL A CA 1
ATOM 524 C C . VAL A 1 71 ? 2.389 -1.165 3.453 1.00 78.25 71 VAL A C 1
ATOM 526 O O . VAL A 1 71 ? 2.154 -2.357 3.672 1.00 78.25 71 VAL A O 1
ATOM 529 N N . ASN A 1 72 ? 2.868 -0.331 4.364 1.00 82.06 72 ASN A N 1
ATOM 530 C CA . ASN A 1 72 ? 3.095 -0.668 5.759 1.00 82.06 72 ASN A CA 1
ATOM 531 C C . ASN A 1 72 ? 2.232 0.227 6.654 1.00 82.06 72 ASN A C 1
ATOM 533 O O . ASN A 1 72 ? 2.062 1.406 6.356 1.00 82.06 72 ASN A O 1
ATOM 537 N N . VAL A 1 73 ? 1.707 -0.313 7.753 1.00 80.69 73 VAL A N 1
ATOM 538 C CA . VAL A 1 73 ? 0.927 0.453 8.735 1.00 80.69 73 VAL A CA 1
ATOM 539 C C . VAL A 1 73 ? 1.650 0.399 10.072 1.00 80.69 73 VAL A C 1
ATOM 541 O O . VAL A 1 73 ? 2.024 -0.677 10.533 1.00 80.69 73 VAL A O 1
ATOM 544 N N . THR A 1 74 ? 1.856 1.553 10.697 1.00 81.25 74 THR A N 1
ATOM 545 C CA . THR A 1 74 ? 2.539 1.667 11.991 1.00 81.25 74 THR A CA 1
ATOM 546 C C . THR A 1 74 ? 1.606 2.244 13.051 1.00 81.25 74 THR A C 1
ATOM 548 O O . THR A 1 74 ? 0.702 3.014 12.738 1.00 81.25 74 THR A O 1
ATOM 551 N N . GLY A 1 75 ? 1.819 1.868 14.318 1.00 70.75 75 GLY A N 1
ATOM 552 C CA . GLY A 1 75 ? 1.062 2.401 15.460 1.00 70.75 75 GLY A CA 1
ATOM 553 C C . GLY A 1 75 ? -0.255 1.681 15.782 1.00 70.75 75 GLY A C 1
ATOM 554 O O . GLY A 1 75 ? -0.821 1.922 16.844 1.00 70.75 75 GLY A O 1
ATOM 555 N N . ILE A 1 76 ? -0.717 0.744 14.943 1.00 75.94 76 ILE A N 1
ATOM 556 C CA . ILE A 1 76 ? -1.966 -0.010 15.158 1.00 75.94 76 ILE A CA 1
ATOM 557 C C . ILE A 1 76 ? -1.694 -1.513 15.086 1.00 75.94 76 ILE A C 1
ATOM 559 O O . ILE A 1 76 ? -1.176 -2.000 14.087 1.00 75.94 76 ILE A O 1
ATOM 563 N N . ALA A 1 77 ? -2.086 -2.257 16.124 1.00 66.19 77 ALA A N 1
ATOM 564 C CA . ALA A 1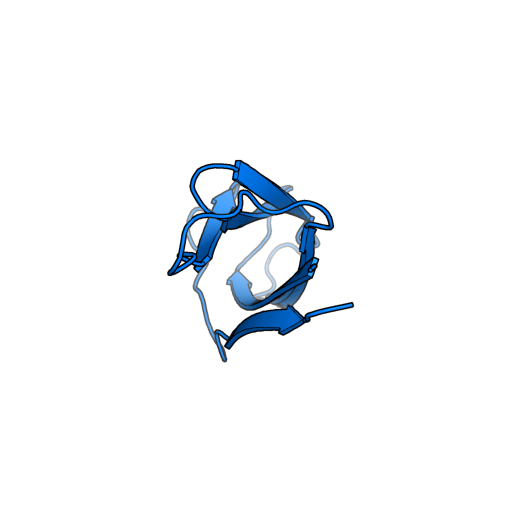 77 ? -1.924 -3.715 16.169 1.00 66.19 77 ALA A CA 1
ATOM 565 C C . ALA A 1 77 ? -2.899 -4.471 15.242 1.00 66.19 77 ALA A C 1
ATOM 567 O O . ALA A 1 77 ? -2.613 -5.585 14.820 1.00 66.19 77 ALA A O 1
ATOM 568 N N . SER A 1 78 ? -4.048 -3.868 14.927 1.00 71.75 78 SER A N 1
ATOM 569 C CA . SER A 1 78 ? -5.082 -4.436 14.059 1.00 71.75 78 SER A CA 1
ATOM 570 C C . SER A 1 78 ? -5.523 -3.407 13.020 1.00 71.75 78 SER A C 1
ATOM 572 O O . SER A 1 78 ? -6.558 -2.753 13.168 1.00 71.75 78 SER A O 1
ATOM 574 N N . ALA A 1 79 ? -4.715 -3.252 11.975 1.00 78.62 79 ALA A N 1
ATOM 575 C CA . ALA A 1 79 ? -5.119 -2.595 10.741 1.00 78.62 79 ALA A CA 1
ATOM 576 C C . ALA A 1 79 ? -5.333 -3.662 9.669 1.00 78.62 79 ALA A C 1
ATOM 578 O O . ALA A 1 79 ? -4.498 -4.546 9.479 1.00 78.62 79 ALA A O 1
ATOM 579 N N . THR A 1 80 ? -6.452 -3.571 8.965 1.00 82.75 80 THR A N 1
ATOM 580 C CA . THR A 1 80 ? -6.767 -4.465 7.852 1.00 82.75 80 THR A CA 1
ATOM 581 C C . THR A 1 80 ? -6.745 -3.672 6.559 1.00 82.75 80 THR A C 1
ATOM 583 O O . THR A 1 80 ? -7.269 -2.560 6.487 1.00 82.75 80 THR A O 1
ATOM 586 N N . ARG A 1 81 ? -6.117 -4.233 5.527 1.00 78.19 81 ARG A N 1
ATOM 587 C CA . ARG A 1 81 ? -6.279 -3.748 4.156 1.00 78.19 81 ARG A CA 1
ATOM 588 C C . ARG A 1 81 ? -7.659 -4.198 3.687 1.00 78.19 81 ARG A C 1
ATOM 590 O O . ARG A 1 81 ? -7.922 -5.397 3.639 1.00 78.19 81 ARG A O 1
ATOM 597 N N . VAL A 1 82 ? -8.556 -3.247 3.444 1.00 67.69 82 VAL A N 1
ATOM 598 C CA . VAL A 1 82 ? -9.967 -3.519 3.135 1.00 67.69 82 VAL A CA 1
ATOM 599 C C . VAL A 1 82 ? -10.408 -2.599 2.004 1.00 67.69 82 VAL A C 1
ATOM 601 O O . VAL A 1 82 ? -10.794 -1.461 2.245 1.00 67.69 82 VAL A O 1
ATOM 604 N N . GLY A 1 83 ? -10.341 -3.079 0.764 1.00 60.62 83 GLY A N 1
ATOM 605 C CA . GLY A 1 83 ? -10.839 -2.358 -0.412 1.00 60.62 83 GLY A CA 1
ATOM 606 C C . GLY A 1 83 ? -9.985 -2.576 -1.664 1.00 60.62 83 GLY A C 1
ATOM 607 O O . GLY A 1 83 ? -9.095 -3.427 -1.643 1.00 60.62 83 GLY A O 1
ATOM 608 N N . PRO A 1 84 ? -10.266 -1.849 -2.765 1.00 56.22 84 PRO A N 1
ATOM 609 C CA . PRO A 1 84 ? -9.507 -1.984 -4.000 1.00 56.22 84 PRO A CA 1
ATOM 610 C C . PRO A 1 84 ? -8.072 -1.512 -3.775 1.00 56.22 84 PRO A C 1
ATOM 612 O O . PRO A 1 84 ? -7.828 -0.349 -3.459 1.00 56.22 84 PRO A O 1
ATOM 615 N N . GLU A 1 85 ? -7.129 -2.430 -3.946 1.00 76.00 85 GLU A N 1
ATOM 616 C CA . GLU A 1 85 ? -5.726 -2.086 -4.121 1.00 76.00 85 GLU A CA 1
ATOM 617 C C . GLU A 1 85 ? -5.501 -1.899 -5.616 1.00 76.00 85 GLU A C 1
ATOM 619 O O . GLU A 1 85 ? -5.676 -2.834 -6.402 1.00 76.00 85 GLU A O 1
ATOM 624 N N . SER A 1 86 ? -5.173 -0.677 -6.021 1.00 82.31 86 SER A N 1
ATOM 625 C CA . SER A 1 86 ? -4.772 -0.400 -7.395 1.00 82.31 86 SER A CA 1
ATOM 626 C C . SER A 1 86 ? -3.330 0.060 -7.419 1.00 82.31 86 SER A C 1
ATOM 628 O O . SER A 1 86 ? -2.866 0.789 -6.541 1.00 82.31 86 SER A O 1
ATOM 630 N N . PHE A 1 87 ? -2.622 -0.389 -8.445 1.00 85.44 87 PHE A N 1
ATOM 631 C CA . PHE A 1 87 ? -1.300 0.090 -8.776 1.00 85.44 87 PHE A CA 1
ATOM 632 C C . PHE A 1 87 ? -1.242 0.321 -10.276 1.00 85.44 87 PHE A C 1
ATOM 634 O O . PHE A 1 87 ? -1.566 -0.573 -11.059 1.00 85.44 87 PHE A O 1
ATOM 641 N N . ASN A 1 88 ? -0.846 1.525 -10.662 1.00 86.50 88 ASN A N 1
ATOM 642 C CA . ASN A 1 88 ? -0.662 1.907 -12.045 1.00 86.50 88 ASN A CA 1
ATOM 643 C C . ASN A 1 88 ? 0.744 2.472 -12.231 1.00 86.50 88 ASN A C 1
ATOM 645 O O . ASN A 1 88 ? 1.215 3.284 -11.432 1.00 86.50 88 ASN A O 1
ATOM 649 N N . ALA A 1 89 ? 1.395 2.052 -13.309 1.00 84.00 89 ALA A N 1
ATOM 650 C CA . ALA A 1 89 ? 2.694 2.552 -13.715 1.00 84.00 89 ALA A CA 1
ATOM 651 C C . ALA A 1 89 ? 2.630 2.941 -15.189 1.00 84.00 89 ALA A C 1
ATOM 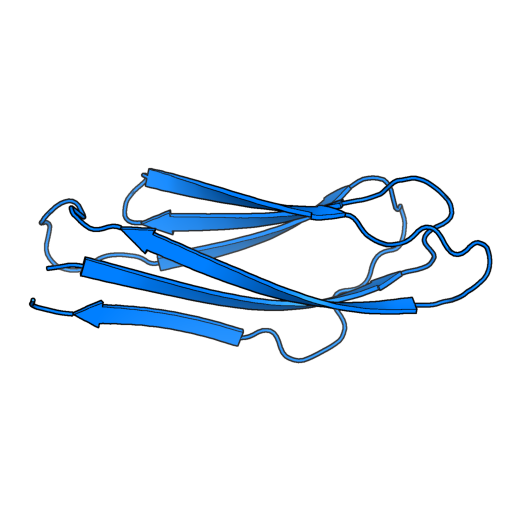653 O O . ALA A 1 89 ? 2.346 2.109 -16.051 1.00 84.00 89 ALA A O 1
ATOM 654 N N . LEU A 1 90 ? 2.898 4.212 -15.474 1.00 85.50 90 LEU A N 1
ATOM 655 C CA . LEU A 1 90 ? 2.884 4.770 -16.817 1.00 85.50 90 LEU A CA 1
ATOM 656 C C . LEU A 1 90 ? 4.282 5.277 -17.173 1.00 85.50 90 LEU A C 1
ATOM 658 O O . LEU A 1 90 ? 4.803 6.191 -16.534 1.00 85.50 90 LEU A O 1
ATOM 662 N N . ALA A 1 91 ? 4.872 4.705 -18.219 1.00 83.62 91 ALA A N 1
ATOM 663 C CA . ALA A 1 91 ? 6.092 5.213 -18.831 1.00 83.62 91 ALA A CA 1
ATOM 664 C C . ALA A 1 91 ? 5.730 6.069 -20.051 1.00 83.62 91 ALA A C 1
ATOM 666 O O . ALA A 1 91 ? 5.028 5.610 -20.952 1.00 83.62 91 ALA A O 1
ATOM 667 N N . VAL A 1 92 ? 6.213 7.310 -20.084 1.00 81.44 92 VAL A N 1
ATOM 668 C CA . VAL A 1 92 ? 5.952 8.265 -21.170 1.00 81.44 92 VAL A CA 1
ATOM 669 C C . VAL A 1 92 ? 7.272 8.696 -21.795 1.00 81.44 92 VAL A C 1
ATOM 671 O O . VAL A 1 92 ? 8.199 9.108 -21.093 1.00 81.44 92 VAL A O 1
ATOM 674 N N . SER A 1 93 ? 7.351 8.636 -23.122 1.00 74.69 93 SER A N 1
ATOM 675 C CA . SER A 1 93 ? 8.426 9.257 -23.897 1.00 74.69 93 SER A CA 1
ATOM 676 C C . SER A 1 93 ? 8.031 10.694 -24.238 1.00 74.69 93 SER A C 1
ATOM 678 O O . SER A 1 93 ? 7.509 10.953 -25.315 1.00 74.69 93 SER A O 1
ATOM 680 N N . ASP A 1 94 ? 8.214 11.587 -23.268 1.00 67.50 94 ASP A N 1
ATOM 681 C CA . ASP A 1 94 ? 8.419 13.023 -23.508 1.00 67.50 94 ASP A CA 1
ATOM 682 C C . ASP A 1 94 ? 9.872 13.238 -23.945 1.00 67.50 94 ASP A C 1
ATOM 684 O O . ASP A 1 94 ? 10.751 12.650 -23.247 1.00 67.50 94 ASP A O 1
#